Protein AF-A0A9D5ZPQ3-F1 (afdb_monomer)

Sequence (145 aa):
MPTYRRSLIFNINKFQVYILFPTIITALVILSFLGLLYYLSVNEAAVVYETANSTVVYNQFFGNVKNFIPVIVAIISIMVLILVFWSYRTSNKLVGPYERILKELDEIIEGKRDKISPTREGDEMFEELLKRINLLVEKHKSHGL

Radius of gyration: 27.62 Å; Cα contacts (8 Å, |Δi|>4): 67; chains: 1; bounding box: 75×22×78 Å

pLDDT: mean 76.18, std 15.41, range [38.09, 92.69]

Structure (mmCIF, N/CA/C/O backbone):
data_AF-A0A9D5ZPQ3-F1
#
_entry.id   AF-A0A9D5ZPQ3-F1
#
loop_
_atom_site.group_PDB
_atom_site.id
_atom_site.type_symbol
_atom_site.label_atom_id
_atom_site.label_alt_id
_atom_site.label_comp_id
_atom_site.label_asym_id
_atom_site.label_entity_id
_atom_site.label_seq_id
_atom_site.pdbx_PDB_ins_code
_atom_site.Cartn_x
_atom_site.Cartn_y
_atom_site.Cartn_z
_atom_site.occupancy
_atom_site.B_iso_or_equiv
_atom_site.auth_seq_id
_atom_site.auth_comp_id
_atom_site.auth_asym_id
_atom_site.auth_atom_id
_atom_site.pdbx_PDB_model_num
ATOM 1 N N . MET A 1 1 ? -33.700 6.040 -3.577 1.00 38.09 1 MET A N 1
ATOM 2 C CA . MET A 1 1 ? -32.569 5.104 -3.777 1.00 38.09 1 MET A CA 1
ATOM 3 C C . MET A 1 1 ? -31.287 5.839 -3.414 1.00 38.09 1 MET A C 1
ATOM 5 O O . MET A 1 1 ? -31.059 6.885 -4.011 1.00 38.09 1 MET A O 1
ATOM 9 N N . PRO A 1 2 ? -30.496 5.404 -2.419 1.00 40.91 2 PRO A N 1
ATOM 10 C CA . PRO A 1 2 ? -29.315 6.154 -2.017 1.00 40.91 2 PRO A CA 1
ATOM 11 C C . PRO A 1 2 ? -28.170 5.886 -3.000 1.00 40.91 2 PRO A C 1
ATOM 13 O O . PRO A 1 2 ? -27.667 4.772 -3.124 1.00 40.91 2 PRO A O 1
ATOM 16 N N . THR A 1 3 ? -27.763 6.929 -3.716 1.00 42.34 3 THR A N 1
ATOM 17 C CA . THR A 1 3 ? -26.570 6.972 -4.565 1.00 42.34 3 THR A CA 1
ATOM 18 C C . THR A 1 3 ? -25.313 7.003 -3.698 1.00 42.34 3 THR A C 1
ATOM 20 O O . THR A 1 3 ? -24.840 8.067 -3.304 1.00 42.34 3 THR A O 1
ATOM 23 N N . TYR A 1 4 ? -24.756 5.829 -3.400 1.00 43.31 4 TYR A N 1
ATOM 24 C CA . TYR A 1 4 ? -23.466 5.682 -2.726 1.00 43.31 4 TYR A CA 1
ATOM 25 C C . TYR A 1 4 ? -22.326 5.983 -3.716 1.00 43.31 4 TYR A C 1
ATOM 27 O O . TYR A 1 4 ? -21.689 5.082 -4.262 1.00 43.31 4 TYR A O 1
ATOM 35 N N . ARG A 1 5 ? -22.074 7.268 -3.997 1.00 41.84 5 ARG A N 1
ATOM 36 C CA . ARG A 1 5 ? -20.857 7.694 -4.704 1.00 41.84 5 ARG A CA 1
ATOM 37 C C . ARG A 1 5 ? -19.669 7.574 -3.746 1.00 41.84 5 ARG A C 1
ATOM 39 O O . ARG A 1 5 ? -19.284 8.533 -3.088 1.00 41.84 5 ARG A O 1
ATOM 46 N N . ARG A 1 6 ? -19.076 6.376 -3.683 1.00 46.44 6 ARG A N 1
ATOM 47 C CA . ARG A 1 6 ? -17.708 6.171 -3.186 1.00 46.44 6 ARG A CA 1
ATOM 48 C C . ARG A 1 6 ? -16.760 6.992 -4.059 1.00 46.44 6 ARG A C 1
ATOM 50 O O . ARG A 1 6 ? -16.384 6.546 -5.140 1.00 46.44 6 ARG A O 1
ATOM 57 N N . SER A 1 7 ? -16.322 8.151 -3.582 1.00 48.41 7 SER A N 1
ATOM 58 C CA . SER A 1 7 ? -15.063 8.763 -4.018 1.00 48.41 7 SER A CA 1
ATOM 59 C C . SER A 1 7 ? -13.889 7.921 -3.488 1.00 48.41 7 SER A C 1
ATOM 61 O O . SER A 1 7 ? -13.093 8.352 -2.661 1.00 48.41 7 SER A O 1
ATOM 63 N N . LEU A 1 8 ? -13.794 6.674 -3.959 1.00 52.59 8 LEU A N 1
ATOM 64 C CA . LEU A 1 8 ? -12.815 5.656 -3.543 1.00 52.59 8 LEU A CA 1
ATOM 65 C C . LEU A 1 8 ? -11.353 6.105 -3.734 1.00 52.59 8 LEU A C 1
ATOM 67 O O . LEU A 1 8 ? -10.445 5.519 -3.157 1.00 52.59 8 LEU A O 1
ATOM 71 N N . ILE A 1 9 ? -11.142 7.146 -4.543 1.00 49.84 9 ILE A N 1
ATOM 72 C CA . ILE A 1 9 ? -9.826 7.657 -4.930 1.00 49.84 9 ILE A CA 1
ATOM 73 C C . ILE A 1 9 ? -9.419 8.887 -4.091 1.00 49.84 9 ILE A C 1
ATOM 75 O O . ILE A 1 9 ? -8.236 9.191 -4.012 1.00 49.84 9 ILE A O 1
ATOM 79 N N . PHE A 1 10 ? -10.357 9.569 -3.413 1.00 52.94 10 PHE A N 1
ATOM 80 C CA . PHE A 1 10 ? -10.071 10.846 -2.730 1.00 52.94 10 PHE A CA 1
ATOM 81 C C . PHE A 1 10 ? -10.351 10.873 -1.222 1.00 52.94 10 PHE A C 1
ATOM 83 O O . PHE A 1 10 ? -9.929 11.816 -0.563 1.00 52.94 10 PHE A O 1
ATOM 90 N N . ASN A 1 11 ? -10.981 9.842 -0.650 1.00 57.34 11 ASN A N 1
ATOM 91 C CA . ASN A 1 11 ? -11.070 9.676 0.808 1.00 57.34 11 ASN A CA 1
ATOM 92 C C . ASN A 1 11 ? -9.988 8.709 1.302 1.00 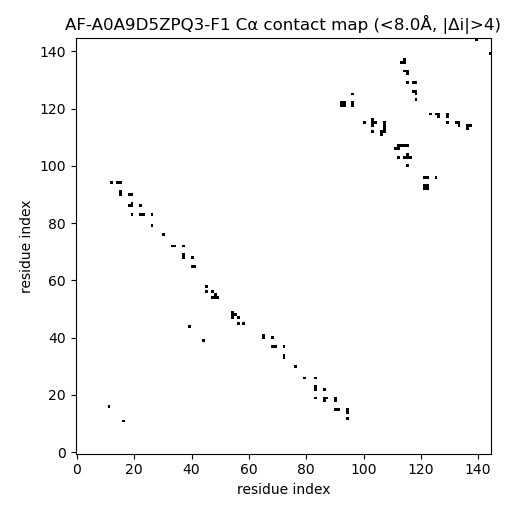57.34 11 ASN A C 1
ATOM 94 O O . ASN A 1 11 ? -10.269 7.605 1.761 1.00 57.34 11 ASN A O 1
ATOM 98 N N . ILE A 1 12 ? -8.730 9.120 1.148 1.00 60.69 12 ILE A N 1
ATOM 99 C CA . ILE A 1 12 ? -7.582 8.390 1.685 1.00 60.69 12 ILE A CA 1
ATOM 100 C C . ILE A 1 12 ? -7.395 8.850 3.135 1.00 60.69 12 ILE A C 1
ATOM 102 O O . ILE A 1 12 ? -7.131 10.026 3.383 1.00 60.69 12 ILE A O 1
ATOM 106 N N . ASN A 1 13 ? -7.542 7.939 4.102 1.00 68.88 13 ASN A N 1
ATOM 107 C CA . ASN A 1 13 ? -7.274 8.248 5.511 1.00 68.88 13 ASN A CA 1
ATOM 108 C C . ASN A 1 13 ? -5.794 8.655 5.675 1.00 68.88 13 ASN A C 1
ATOM 110 O O . ASN A 1 13 ? -4.913 8.103 5.013 1.00 68.88 13 ASN A O 1
ATOM 114 N N . LYS A 1 14 ? -5.509 9.588 6.591 1.00 70.81 14 LYS A N 1
ATOM 115 C CA . LYS A 1 14 ? -4.163 10.038 6.978 1.00 70.81 14 LYS A CA 1
ATOM 116 C C . LYS A 1 14 ? -3.160 8.883 7.127 1.00 70.81 14 LYS A C 1
ATOM 118 O O . LYS A 1 14 ? -2.035 9.010 6.660 1.00 70.81 14 LYS A O 1
ATOM 123 N N . PHE A 1 15 ? -3.561 7.741 7.692 1.00 70.44 15 PHE A N 1
ATOM 124 C CA . PHE A 1 15 ? -2.688 6.562 7.820 1.00 70.44 15 PHE A CA 1
ATOM 125 C C . PHE A 1 15 ? -2.414 5.849 6.490 1.00 70.44 15 PHE A C 1
ATOM 127 O O . PHE A 1 15 ? -1.294 5.402 6.248 1.00 70.44 15 PHE A O 1
ATOM 134 N N . GLN A 1 16 ? -3.401 5.792 5.593 1.00 75.31 16 GLN A N 1
ATOM 135 C CA . GLN A 1 16 ? -3.207 5.233 4.256 1.00 75.31 16 GLN A CA 1
ATOM 136 C C . GLN A 1 16 ? -2.256 6.094 3.425 1.00 75.31 16 GLN A C 1
ATOM 138 O O . GLN A 1 16 ? -1.482 5.537 2.655 1.00 75.31 16 GLN A O 1
ATOM 143 N N . VAL A 1 17 ? -2.261 7.421 3.606 1.00 78.31 17 VAL A N 1
ATOM 144 C CA . VAL A 1 17 ? -1.320 8.329 2.926 1.00 78.31 17 VAL A CA 1
ATOM 145 C C . VAL A 1 17 ? 0.128 7.961 3.256 1.00 78.31 17 VAL A C 1
ATOM 147 O O . VAL A 1 17 ? 0.943 7.865 2.344 1.00 78.31 17 VAL A O 1
ATOM 150 N N . TYR A 1 18 ? 0.446 7.670 4.522 1.00 80.06 18 TYR A N 1
ATOM 151 C CA . TYR A 1 18 ? 1.811 7.300 4.925 1.00 80.06 18 TYR A CA 1
ATOM 152 C C . TYR A 1 18 ? 2.302 5.976 4.325 1.00 80.06 18 TYR A C 1
ATOM 154 O O . TYR A 1 18 ? 3.505 5.799 4.174 1.00 80.06 18 TYR A O 1
ATOM 162 N N . ILE A 1 19 ? 1.400 5.061 3.959 1.00 80.38 19 ILE A N 1
ATOM 163 C CA . ILE A 1 19 ? 1.755 3.775 3.334 1.00 80.38 19 ILE A CA 1
ATOM 164 C C . ILE A 1 19 ? 1.763 3.904 1.804 1.00 80.38 19 ILE A C 1
ATOM 166 O O . ILE A 1 19 ? 2.699 3.475 1.126 1.00 80.38 19 ILE A O 1
ATOM 170 N N . LEU A 1 20 ? 0.721 4.515 1.241 1.00 82.62 20 LEU A N 1
ATOM 171 C CA . LEU A 1 20 ? 0.510 4.598 -0.202 1.00 82.62 20 LEU A CA 1
ATOM 172 C C . LEU A 1 20 ? 1.443 5.598 -0.869 1.00 82.62 20 LEU A C 1
ATOM 174 O O . LEU A 1 20 ? 1.967 5.305 -1.939 1.00 82.62 20 LEU A O 1
ATOM 178 N N . PHE A 1 21 ? 1.671 6.760 -0.258 1.00 84.44 21 PHE A N 1
ATOM 179 C CA . PHE A 1 21 ? 2.424 7.835 -0.897 1.00 84.44 21 PHE A CA 1
ATOM 180 C C . PHE A 1 21 ? 3.896 7.464 -1.140 1.00 84.44 21 PHE A C 1
ATOM 182 O O . PHE A 1 21 ? 4.338 7.597 -2.283 1.00 84.44 21 PHE A O 1
ATOM 189 N N . PRO A 1 22 ? 4.643 6.893 -0.169 1.00 86.12 22 PRO A N 1
ATOM 190 C CA . PRO A 1 22 ? 5.992 6.396 -0.434 1.00 86.12 22 PRO A CA 1
ATOM 191 C C . PRO A 1 22 ? 5.997 5.274 -1.474 1.00 86.12 22 PRO A C 1
ATOM 193 O O . PRO A 1 22 ? 6.814 5.304 -2.386 1.00 86.12 22 PRO A O 1
ATOM 196 N N . THR A 1 23 ? 5.042 4.336 -1.398 1.00 87.25 23 THR A N 1
ATOM 197 C CA . THR A 1 23 ? 4.936 3.228 -2.363 1.00 87.25 23 THR A CA 1
ATOM 198 C C . THR A 1 23 ? 4.753 3.748 -3.794 1.00 87.25 23 THR A C 1
ATOM 200 O O . THR A 1 23 ? 5.427 3.286 -4.712 1.00 87.25 23 THR A O 1
ATOM 203 N N . ILE A 1 24 ? 3.868 4.730 -3.989 1.00 86.75 24 ILE A N 1
ATOM 204 C CA . ILE A 1 24 ? 3.597 5.338 -5.297 1.00 86.75 24 ILE A CA 1
ATOM 205 C C . ILE A 1 24 ? 4.807 6.138 -5.785 1.00 86.75 24 ILE A C 1
ATOM 207 O O . ILE A 1 24 ? 5.180 6.005 -6.948 1.00 86.75 24 ILE A O 1
ATOM 211 N N . ILE A 1 25 ? 5.454 6.930 -4.922 1.00 90.00 25 ILE A N 1
ATOM 212 C CA . ILE A 1 25 ? 6.664 7.676 -5.298 1.00 90.00 25 ILE A CA 1
ATOM 213 C C . ILE A 1 25 ? 7.769 6.715 -5.731 1.00 90.00 25 ILE A C 1
ATOM 215 O O . ILE A 1 25 ? 8.345 6.893 -6.801 1.00 90.00 25 ILE A O 1
ATOM 219 N N . THR A 1 26 ? 8.044 5.676 -4.942 1.00 88.88 26 THR A N 1
ATOM 220 C CA . THR A 1 26 ? 9.054 4.670 -5.281 1.00 88.88 26 THR A CA 1
ATOM 221 C C . THR A 1 26 ? 8.712 3.973 -6.596 1.00 88.88 26 THR A C 1
ATOM 223 O O . THR A 1 26 ? 9.587 3.823 -7.446 1.00 88.88 26 THR A O 1
ATOM 226 N N . ALA A 1 27 ? 7.443 3.618 -6.817 1.00 89.12 27 ALA A N 1
ATOM 227 C CA . ALA A 1 27 ? 6.986 3.045 -8.079 1.00 89.12 27 ALA A CA 1
ATOM 228 C C . ALA A 1 27 ? 7.224 3.991 -9.269 1.00 89.12 27 ALA A C 1
ATOM 230 O O . ALA A 1 27 ? 7.739 3.557 -10.297 1.00 89.12 27 ALA A O 1
ATOM 231 N N . LEU A 1 28 ? 6.908 5.283 -9.132 1.00 89.81 28 LEU A N 1
ATOM 232 C CA . LEU A 1 28 ? 7.128 6.286 -10.180 1.00 89.81 28 LEU A CA 1
ATOM 233 C C . LEU A 1 28 ? 8.613 6.502 -10.483 1.00 89.81 28 LEU A C 1
ATOM 235 O O . LEU A 1 28 ? 8.984 6.599 -11.653 1.00 89.81 28 LEU A O 1
ATOM 239 N N . VAL A 1 29 ? 9.467 6.543 -9.459 1.00 92.69 29 VAL A N 1
ATOM 240 C CA . VAL A 1 29 ? 10.925 6.640 -9.629 1.00 92.69 29 VAL A CA 1
ATOM 241 C C . VAL A 1 29 ? 11.462 5.415 -10.370 1.00 92.69 29 VAL A C 1
ATOM 243 O O . VAL A 1 29 ? 12.202 5.571 -11.340 1.00 92.69 29 VAL A O 1
ATOM 246 N N . ILE A 1 30 ? 11.043 4.206 -9.978 1.00 89.50 30 ILE A N 1
ATOM 247 C CA . ILE A 1 30 ? 11.443 2.958 -10.644 1.00 89.50 30 ILE A CA 1
ATOM 248 C C . ILE A 1 30 ? 10.977 2.951 -12.103 1.00 89.50 30 ILE A C 1
ATOM 250 O O . ILE A 1 30 ? 11.774 2.667 -12.992 1.00 89.50 30 ILE A O 1
ATOM 254 N N . LEU A 1 31 ? 9.717 3.300 -12.374 1.00 89.12 31 LEU A N 1
ATOM 255 C CA . LEU A 1 31 ? 9.181 3.345 -13.738 1.00 89.12 31 LEU A CA 1
ATOM 256 C C . LEU A 1 31 ? 9.887 4.393 -14.604 1.00 89.12 31 LEU A C 1
ATOM 258 O O . LEU A 1 31 ? 10.167 4.126 -15.769 1.00 89.12 31 LEU A O 1
ATOM 262 N N . SER A 1 32 ? 10.226 5.552 -14.035 1.00 90.38 32 SER A N 1
ATOM 263 C CA . SER A 1 32 ? 10.973 6.601 -14.741 1.00 90.38 32 SER A CA 1
ATOM 264 C C . SER A 1 32 ? 12.386 6.132 -15.093 1.00 90.38 32 SER A C 1
ATOM 266 O O . SER A 1 32 ? 12.843 6.320 -16.219 1.00 90.38 32 SER A O 1
ATOM 268 N N . PHE A 1 33 ? 13.063 5.462 -14.156 1.00 88.50 33 PHE A N 1
ATOM 269 C CA . PHE A 1 33 ? 14.387 4.885 -14.381 1.00 88.50 33 PHE A CA 1
ATOM 270 C C . PHE A 1 33 ? 14.359 3.753 -15.419 1.00 88.50 33 PHE A C 1
ATOM 272 O O . PHE A 1 33 ? 15.198 3.715 -16.316 1.00 88.50 33 PHE A O 1
ATOM 279 N N . LEU A 1 34 ? 13.362 2.867 -15.361 1.00 86.75 34 LEU A N 1
ATOM 280 C CA . LEU A 1 34 ? 13.162 1.816 -16.362 1.00 86.75 34 LEU A CA 1
ATOM 281 C C . LEU A 1 34 ? 12.856 2.390 -17.749 1.00 86.75 34 LEU A C 1
ATOM 283 O O . LEU A 1 34 ? 13.364 1.876 -18.741 1.00 86.75 34 LEU A O 1
ATOM 287 N N . GLY A 1 35 ? 12.071 3.467 -17.822 1.00 85.94 35 GLY A N 1
ATOM 288 C CA . GLY A 1 35 ? 11.807 4.192 -19.064 1.00 85.94 35 GLY A CA 1
ATOM 289 C C . GLY A 1 35 ? 13.082 4.776 -19.673 1.00 85.94 35 GLY A C 1
ATOM 290 O O . GLY A 1 35 ? 13.293 4.656 -20.878 1.00 85.94 35 GLY A O 1
ATOM 291 N N . LEU A 1 36 ? 13.973 5.327 -18.841 1.00 84.75 36 LEU A N 1
ATOM 292 C CA . LEU A 1 36 ? 15.289 5.794 -19.278 1.00 84.75 36 LEU A CA 1
ATOM 293 C C . LEU A 1 36 ? 16.159 4.638 -19.792 1.00 84.75 36 LEU A C 1
ATOM 295 O O . LEU A 1 36 ? 16.752 4.755 -20.861 1.00 84.75 36 LEU A O 1
ATOM 299 N N . LEU A 1 37 ? 16.210 3.511 -19.076 1.00 80.38 37 LEU A N 1
ATOM 300 C CA . LEU A 1 37 ? 16.954 2.326 -19.518 1.00 80.38 37 LEU A CA 1
ATOM 301 C C . LEU A 1 37 ? 16.417 1.768 -20.837 1.00 80.38 37 LEU A C 1
ATOM 303 O O . LEU A 1 37 ? 17.197 1.408 -21.716 1.00 80.38 37 LEU A O 1
ATOM 307 N N . TYR A 1 38 ? 15.096 1.732 -21.000 1.00 83.38 38 TYR A N 1
ATOM 308 C CA . TYR A 1 38 ? 14.464 1.344 -22.255 1.00 83.38 38 TYR A CA 1
ATOM 309 C C . TYR A 1 38 ? 14.829 2.312 -23.386 1.00 83.38 38 TYR A C 1
ATOM 311 O O . TYR A 1 38 ? 15.261 1.873 -24.449 1.00 83.38 38 TYR A O 1
ATOM 319 N N . TYR A 1 39 ? 14.736 3.622 -23.145 1.00 83.19 39 TYR A N 1
ATOM 320 C CA . TYR A 1 39 ? 15.121 4.649 -24.114 1.00 83.19 39 TYR A CA 1
ATOM 321 C C . TYR A 1 39 ? 16.584 4.506 -24.553 1.00 83.19 39 TYR A C 1
ATOM 323 O O . TYR A 1 39 ? 16.865 4.546 -25.749 1.00 83.19 39 TYR A O 1
ATOM 331 N N . LEU A 1 40 ? 17.509 4.295 -23.612 1.00 76.38 40 LEU A N 1
ATOM 332 C CA . LEU A 1 40 ? 18.932 4.081 -23.898 1.00 76.38 40 LEU A CA 1
ATOM 333 C C . LEU A 1 40 ? 19.198 2.745 -24.603 1.00 76.38 40 LEU A C 1
ATOM 335 O O . LEU A 1 40 ? 20.133 2.641 -25.386 1.00 76.38 40 LEU A O 1
ATOM 339 N N . SER A 1 41 ? 18.385 1.723 -24.336 1.00 74.19 41 SER A N 1
ATOM 340 C CA . SER A 1 41 ? 18.497 0.421 -24.994 1.00 74.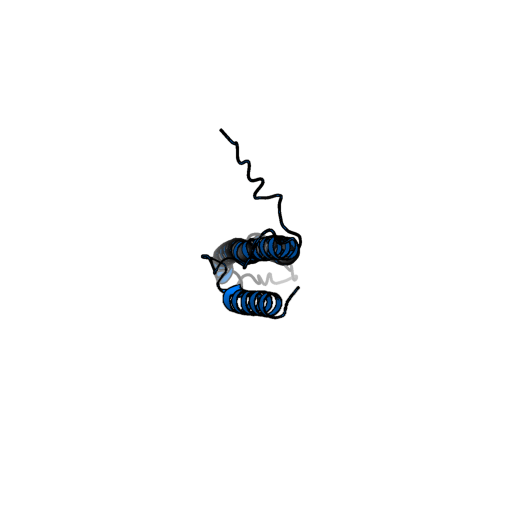19 41 SER A CA 1
ATOM 341 C C . SER A 1 41 ? 17.989 0.445 -26.433 1.00 74.19 41 SER A C 1
ATOM 343 O O . SER A 1 41 ? 18.504 -0.301 -27.264 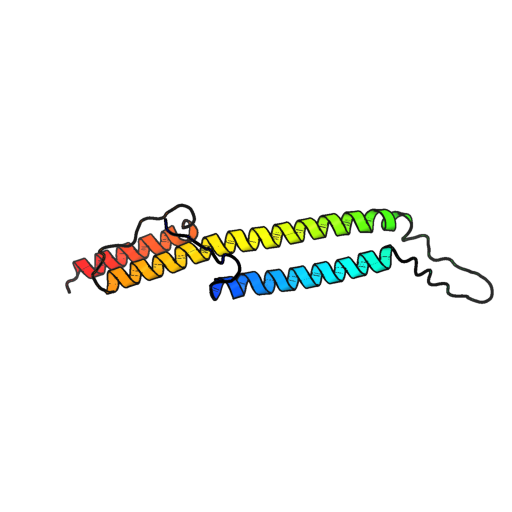1.00 74.19 41 SER A O 1
ATOM 345 N N . VAL A 1 42 ? 16.944 1.223 -26.725 1.00 73.38 42 VAL A N 1
ATOM 346 C CA . VAL A 1 42 ? 16.336 1.306 -28.061 1.00 73.38 42 VAL A CA 1
ATOM 347 C C . VAL A 1 42 ? 17.097 2.280 -28.947 1.00 73.38 42 VAL A C 1
ATOM 349 O O . VAL A 1 42 ? 17.370 1.951 -30.102 1.00 73.38 42 VAL A O 1
ATOM 352 N N . ASN A 1 43 ? 17.476 3.443 -28.412 1.00 70.88 43 ASN A N 1
ATOM 353 C CA . ASN A 1 43 ? 18.316 4.372 -29.146 1.00 70.88 43 ASN A CA 1
ATOM 354 C C . ASN A 1 43 ? 19.712 3.787 -29.244 1.00 70.88 43 ASN A C 1
ATOM 356 O O . ASN A 1 43 ? 20.453 3.725 -28.268 1.00 70.88 43 ASN A O 1
ATOM 360 N N . GLU A 1 44 ? 20.078 3.380 -30.451 1.00 62.25 44 GLU A N 1
ATOM 361 C CA . GLU A 1 44 ? 21.461 3.142 -30.824 1.00 62.25 44 GLU A CA 1
ATOM 362 C C . GLU A 1 44 ? 22.197 4.478 -30.791 1.00 62.25 44 GLU A C 1
ATOM 364 O O . GLU A 1 44 ? 22.521 5.061 -31.820 1.00 62.25 44 GLU A O 1
ATOM 369 N N . ALA A 1 45 ? 22.482 4.982 -29.591 1.00 53.28 45 ALA A N 1
ATOM 370 C CA . ALA A 1 45 ? 23.611 5.863 -29.401 1.00 53.28 45 ALA A CA 1
ATOM 371 C C . ALA A 1 45 ? 24.848 4.992 -29.633 1.00 53.28 45 ALA A C 1
ATOM 373 O O . ALA A 1 45 ? 25.506 4.535 -28.700 1.00 53.28 45 ALA A O 1
ATOM 374 N N . ALA A 1 46 ? 25.116 4.694 -30.905 1.00 47.94 46 ALA A N 1
ATOM 375 C CA . ALA A 1 46 ? 26.427 4.312 -31.360 1.00 47.94 46 ALA A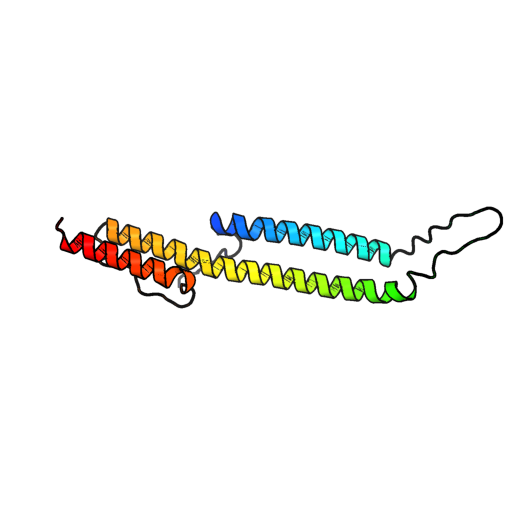 CA 1
ATOM 376 C C . ALA A 1 46 ? 27.334 5.447 -30.895 1.00 47.94 46 ALA A C 1
ATOM 378 O O . ALA A 1 46 ? 27.357 6.529 -31.480 1.00 47.94 46 ALA A O 1
ATOM 379 N N . VAL A 1 47 ? 28.012 5.240 -29.769 1.00 50.84 47 VAL A N 1
ATOM 380 C CA . VAL A 1 47 ? 29.085 6.125 -29.351 1.00 50.84 47 VAL A CA 1
ATOM 381 C C . VAL A 1 47 ? 30.219 5.843 -30.328 1.00 50.84 47 VAL A C 1
ATOM 383 O O . VAL A 1 47 ? 31.070 4.984 -30.105 1.00 50.84 47 VAL A O 1
ATOM 386 N N . VAL A 1 48 ? 30.146 6.488 -31.491 1.00 47.94 48 VAL A N 1
ATOM 387 C CA . VAL A 1 48 ? 31.191 6.459 -32.504 1.00 47.94 48 VAL A CA 1
ATOM 388 C C . VAL A 1 48 ? 32.305 7.350 -31.975 1.00 47.94 48 VAL A C 1
ATOM 390 O O . VAL A 1 48 ? 32.293 8.564 -32.157 1.00 47.94 48 VAL A O 1
ATOM 393 N N . TYR A 1 49 ? 33.264 6.753 -31.272 1.00 47.06 49 TYR A N 1
ATOM 394 C CA . TYR A 1 49 ? 34.562 7.389 -31.101 1.00 47.06 49 TYR A CA 1
ATOM 395 C C . TYR A 1 49 ? 35.315 7.223 -32.422 1.00 47.06 49 TYR A C 1
ATOM 397 O O . TYR A 1 49 ? 35.875 6.158 -32.696 1.00 47.06 49 TYR A O 1
ATOM 405 N N . GLU A 1 50 ? 35.310 8.260 -33.262 1.00 45.44 50 GLU A N 1
ATOM 406 C CA . GLU A 1 50 ? 36.248 8.358 -34.382 1.00 45.44 50 GLU A CA 1
ATOM 407 C C . GLU A 1 50 ? 37.662 8.507 -33.815 1.00 45.44 50 GLU A C 1
ATOM 409 O O . GLU A 1 50 ? 38.178 9.601 -33.599 1.00 45.44 50 GLU A O 1
ATOM 414 N N . THR A 1 51 ? 38.300 7.375 -33.530 1.00 50.25 51 THR A N 1
ATOM 415 C CA . THR A 1 51 ? 39.744 7.347 -33.311 1.00 50.25 51 THR A CA 1
ATOM 416 C C . THR A 1 51 ? 40.371 7.184 -34.686 1.00 50.25 51 THR A C 1
ATOM 418 O O . THR A 1 51 ? 40.063 6.218 -35.383 1.00 50.25 51 THR A O 1
ATOM 421 N N . ALA A 1 52 ? 41.220 8.138 -35.066 1.00 55.66 52 ALA A N 1
ATOM 422 C CA . ALA A 1 52 ? 41.665 8.473 -36.422 1.00 55.66 52 ALA A CA 1
ATOM 423 C C . ALA A 1 52 ? 42.164 7.345 -37.358 1.00 55.66 52 ALA A C 1
ATOM 425 O O . ALA A 1 52 ? 42.518 7.657 -38.483 1.00 55.66 52 ALA A O 1
ATOM 426 N N . ASN A 1 53 ? 42.207 6.068 -36.957 1.00 51.03 53 ASN A N 1
ATOM 427 C CA . ASN A 1 53 ? 42.582 4.943 -37.826 1.00 51.03 53 ASN A CA 1
ATOM 428 C C . ASN A 1 53 ? 41.895 3.596 -37.510 1.00 51.03 53 ASN A C 1
ATOM 430 O O . ASN A 1 53 ? 42.261 2.580 -38.094 1.00 51.03 53 ASN A O 1
ATOM 434 N N . SER A 1 54 ? 40.902 3.537 -36.614 1.00 50.56 54 SER A N 1
ATOM 435 C CA . SER A 1 54 ? 40.081 2.324 -36.468 1.00 50.56 54 SER A CA 1
ATOM 436 C C . SER A 1 54 ? 38.761 2.630 -35.765 1.00 50.56 54 SER A C 1
ATOM 438 O O . SER A 1 54 ? 38.735 3.053 -34.611 1.00 50.56 54 SER A O 1
ATOM 440 N N . THR A 1 55 ? 37.648 2.391 -36.456 1.00 49.00 55 THR A N 1
ATOM 441 C CA . THR A 1 55 ? 36.315 2.356 -35.853 1.00 49.00 55 THR A CA 1
ATOM 442 C C . THR A 1 55 ? 36.196 1.082 -35.022 1.00 49.00 55 THR A C 1
ATOM 444 O O . THR A 1 55 ? 35.754 0.043 -35.512 1.00 49.00 55 THR A O 1
ATOM 447 N N . VAL A 1 56 ? 36.627 1.131 -33.762 1.00 51.81 56 VAL A N 1
ATOM 448 C CA . VAL A 1 56 ? 36.346 0.056 -32.805 1.00 51.81 56 VAL A CA 1
ATOM 449 C C . VAL A 1 56 ? 34.898 0.218 -32.359 1.00 51.81 56 VAL A C 1
ATOM 451 O O . VAL A 1 56 ? 34.579 0.960 -31.432 1.00 51.81 56 VAL A O 1
ATOM 454 N N . VAL A 1 57 ? 33.995 -0.449 -33.074 1.00 55.75 57 VAL A N 1
ATOM 455 C CA . VAL A 1 57 ? 32.574 -0.478 -32.731 1.00 55.75 57 VAL A CA 1
ATOM 456 C C . VAL A 1 57 ? 32.408 -1.358 -31.488 1.00 55.75 57 VAL A C 1
ATOM 458 O O . VAL A 1 57 ? 32.399 -2.583 -31.582 1.00 55.75 57 VAL A O 1
ATOM 461 N N . TYR A 1 58 ? 32.234 -0.749 -30.313 1.00 51.38 58 TYR A N 1
ATOM 462 C CA . TYR A 1 58 ? 31.911 -1.433 -29.046 1.00 51.38 58 TYR A CA 1
ATOM 463 C C . TYR A 1 58 ? 30.476 -2.028 -29.028 1.00 51.38 58 TYR A C 1
ATOM 465 O O . TYR A 1 58 ? 29.818 -2.079 -27.992 1.00 51.38 58 TYR A O 1
ATOM 473 N N . ASN A 1 59 ? 29.963 -2.512 -30.167 1.00 53.94 59 ASN A N 1
ATOM 474 C CA . ASN A 1 59 ? 28.594 -3.039 -30.302 1.00 53.94 59 ASN A CA 1
ATOM 475 C C . ASN A 1 59 ? 28.407 -4.457 -29.737 1.00 53.94 59 ASN A C 1
ATOM 477 O O . ASN A 1 59 ? 27.288 -4.965 -29.686 1.00 53.94 59 ASN A O 1
ATOM 481 N N . GLN A 1 60 ? 29.482 -5.139 -29.342 1.00 52.78 60 GLN A N 1
ATOM 482 C CA . GLN A 1 60 ? 29.429 -6.594 -29.191 1.00 52.78 60 GLN A CA 1
ATOM 483 C C . GLN A 1 60 ? 28.836 -7.076 -27.857 1.00 52.78 60 GLN A C 1
ATOM 485 O O . GLN A 1 60 ? 28.260 -8.160 -27.815 1.00 52.78 60 GLN A O 1
ATOM 490 N N . PHE A 1 61 ? 28.909 -6.284 -26.780 1.00 51.53 61 PHE A N 1
ATOM 491 C CA . PHE A 1 61 ? 28.407 -6.720 -25.466 1.00 51.53 61 PHE A CA 1
ATOM 492 C C . PHE A 1 61 ? 26.890 -6.533 -25.302 1.00 51.53 61 PHE A C 1
ATOM 494 O O . PHE A 1 61 ? 26.233 -7.328 -24.633 1.00 51.53 61 PHE A O 1
ATOM 501 N N . PHE A 1 62 ? 26.311 -5.517 -25.949 1.00 54.56 62 PHE A N 1
ATOM 502 C CA . PHE A 1 62 ? 24.880 -5.223 -25.845 1.00 54.56 62 PHE A CA 1
ATOM 503 C C . PHE A 1 62 ? 24.028 -5.894 -26.925 1.00 54.56 62 PHE A C 1
ATOM 505 O O . PHE A 1 62 ? 22.829 -6.023 -26.714 1.00 54.56 62 PHE A O 1
ATOM 512 N N . GLY A 1 63 ? 24.597 -6.376 -28.037 1.00 62.38 63 GLY A N 1
ATOM 513 C CA . GLY A 1 63 ? 23.813 -6.909 -29.163 1.00 62.38 63 GLY A CA 1
ATOM 514 C C . GLY A 1 63 ? 22.841 -8.037 -28.786 1.00 62.38 63 GLY A C 1
ATOM 515 O O . GLY A 1 63 ? 21.672 -7.996 -29.162 1.00 62.38 63 GLY A O 1
ATOM 516 N N . ASN A 1 64 ? 23.287 -9.000 -27.972 1.00 64.19 64 ASN A N 1
ATOM 517 C CA . ASN A 1 64 ? 22.440 -10.124 -27.554 1.00 64.19 64 ASN A CA 1
ATOM 518 C C . ASN A 1 64 ? 21.525 -9.779 -26.369 1.00 64.19 64 ASN A C 1
ATOM 520 O O . ASN A 1 64 ? 20.416 -10.297 -26.285 1.00 64.19 64 ASN A O 1
ATOM 524 N N . VAL A 1 65 ? 21.963 -8.900 -25.461 1.00 66.38 65 VAL A N 1
ATOM 525 C CA . VAL A 1 65 ? 21.211 -8.532 -24.244 1.00 66.38 65 VAL A CA 1
ATOM 526 C C . VAL A 1 65 ? 20.142 -7.472 -24.537 1.00 66.38 65 VAL A C 1
ATOM 528 O O . VAL A 1 65 ? 19.086 -7.479 -23.909 1.00 66.38 65 VAL A O 1
ATOM 531 N N . LYS A 1 66 ? 20.359 -6.613 -25.541 1.00 71.00 66 LYS A N 1
ATOM 532 C CA . LYS A 1 66 ? 19.450 -5.538 -25.971 1.00 71.00 66 LYS A CA 1
ATOM 533 C C . LYS A 1 66 ? 18.045 -6.039 -26.288 1.00 71.00 66 LYS A C 1
ATOM 535 O O . LYS A 1 66 ? 17.077 -5.381 -25.929 1.00 71.00 66 LYS A O 1
ATOM 540 N N . ASN A 1 67 ? 17.920 -7.226 -26.877 1.00 75.31 67 ASN A N 1
ATOM 541 C CA . ASN A 1 67 ? 16.613 -7.815 -27.182 1.00 75.31 67 ASN A CA 1
ATOM 542 C C . ASN A 1 67 ? 15.853 -8.270 -25.924 1.00 75.31 67 ASN A C 1
ATOM 544 O O . ASN A 1 67 ? 14.625 -8.327 -25.933 1.00 75.31 67 ASN A O 1
ATOM 548 N N . PHE A 1 68 ? 16.561 -8.550 -24.826 1.00 81.44 68 PHE A N 1
ATOM 549 C CA . PHE A 1 68 ? 15.959 -8.945 -23.551 1.00 81.44 68 PHE A CA 1
ATOM 550 C C . PHE A 1 68 ? 15.617 -7.751 -22.654 1.00 81.44 68 PHE A C 1
ATOM 552 O O . PHE A 1 68 ? 14.716 -7.869 -21.825 1.00 81.44 68 PHE A O 1
ATOM 559 N N . ILE A 1 69 ? 16.276 -6.597 -22.821 1.00 81.56 69 ILE A N 1
ATOM 560 C CA . ILE A 1 69 ? 16.027 -5.400 -21.999 1.00 81.56 69 ILE A CA 1
ATOM 561 C C . ILE A 1 69 ? 14.547 -4.963 -22.035 1.00 81.56 69 ILE A C 1
ATOM 563 O O . ILE A 1 69 ? 13.977 -4.794 -20.957 1.00 81.56 69 ILE A O 1
ATOM 567 N N . PRO A 1 70 ? 13.866 -4.853 -23.198 1.00 82.38 70 PRO A N 1
ATOM 568 C CA . PRO A 1 70 ? 12.437 -4.536 -23.251 1.00 82.38 70 PRO A CA 1
ATOM 569 C C . PRO A 1 70 ? 11.562 -5.521 -22.473 1.00 82.38 70 PRO A C 1
ATOM 571 O O . PRO A 1 70 ? 10.631 -5.113 -21.782 1.00 82.38 70 PRO A O 1
ATOM 574 N N . VAL A 1 71 ? 11.877 -6.816 -22.561 1.00 85.88 71 VAL A N 1
ATOM 575 C CA . VAL A 1 71 ? 11.126 -7.883 -21.886 1.00 85.88 71 VAL A CA 1
ATOM 576 C C . VAL A 1 71 ? 11.300 -7.779 -20.372 1.00 85.88 71 VAL A C 1
ATOM 578 O O . VAL A 1 71 ? 10.320 -7.835 -19.633 1.00 85.88 71 VAL A O 1
ATOM 581 N N . ILE A 1 72 ? 12.532 -7.564 -19.905 1.00 86.31 72 ILE A N 1
ATOM 582 C CA . ILE A 1 72 ? 12.841 -7.376 -18.482 1.00 86.31 72 ILE A CA 1
ATOM 583 C C . ILE A 1 72 ? 12.141 -6.123 -17.945 1.00 86.31 72 ILE A C 1
ATOM 585 O O . ILE A 1 72 ? 11.495 -6.188 -16.900 1.00 86.31 72 ILE A O 1
ATOM 589 N N . VAL A 1 73 ? 12.208 -5.004 -18.672 1.00 86.19 73 VAL A N 1
ATOM 590 C CA . VAL A 1 73 ? 11.515 -3.760 -18.305 1.00 86.19 73 VAL A CA 1
ATOM 591 C C . VAL A 1 73 ? 10.008 -3.994 -18.186 1.00 86.19 73 VAL A C 1
ATOM 593 O O . VAL A 1 73 ? 9.423 -3.622 -17.171 1.00 86.19 73 VAL A O 1
ATOM 596 N N . ALA A 1 74 ? 9.389 -4.675 -19.155 1.00 87.00 74 ALA A N 1
ATOM 597 C CA . ALA A 1 74 ? 7.961 -4.984 -19.123 1.00 87.00 74 ALA A CA 1
ATOM 598 C C . ALA A 1 74 ? 7.570 -5.844 -17.907 1.00 87.00 74 ALA A C 1
ATOM 600 O O . ALA A 1 74 ? 6.587 -5.539 -17.228 1.00 87.00 74 ALA A O 1
ATOM 601 N N . ILE A 1 75 ? 8.355 -6.881 -17.590 1.00 91.62 75 ILE A N 1
ATOM 602 C CA . ILE A 1 75 ? 8.125 -7.737 -16.415 1.00 91.62 75 ILE A CA 1
ATOM 603 C C . ILE A 1 75 ? 8.208 -6.912 -15.126 1.00 91.62 75 ILE A C 1
ATOM 605 O O . ILE A 1 75 ? 7.307 -6.995 -14.289 1.00 91.62 75 ILE A O 1
ATOM 609 N N . ILE A 1 76 ? 9.244 -6.080 -14.973 1.00 89.56 76 ILE A N 1
ATOM 610 C CA . ILE A 1 76 ? 9.409 -5.251 -13.773 1.00 89.56 76 ILE A CA 1
ATOM 611 C C . ILE A 1 76 ? 8.259 -4.244 -13.656 1.00 89.56 76 ILE A C 1
ATOM 613 O O . ILE A 1 76 ? 7.709 -4.081 -12.568 1.00 89.56 76 ILE A O 1
ATOM 617 N N . SER A 1 77 ? 7.830 -3.613 -14.753 1.00 88.19 77 SER A N 1
ATOM 618 C CA . SER A 1 77 ? 6.678 -2.705 -14.743 1.00 88.19 77 SER A CA 1
ATOM 619 C C . SER A 1 77 ? 5.396 -3.394 -14.265 1.00 88.19 77 SER A C 1
ATOM 621 O O . SER A 1 77 ? 4.671 -2.830 -13.445 1.00 88.19 77 SER A O 1
ATOM 623 N N . ILE A 1 78 ? 5.135 -4.630 -14.706 1.00 92.12 78 ILE A N 1
ATOM 624 C CA . ILE A 1 78 ? 3.989 -5.420 -14.229 1.00 92.12 78 ILE A CA 1
ATOM 625 C C . ILE A 1 78 ? 4.129 -5.733 -12.734 1.00 92.12 78 ILE A C 1
ATOM 627 O O . ILE A 1 78 ? 3.167 -5.569 -11.984 1.00 92.12 78 ILE A O 1
ATOM 631 N N . MET A 1 79 ? 5.319 -6.129 -12.270 1.00 91.69 79 MET A N 1
ATOM 632 C CA . MET A 1 79 ? 5.558 -6.383 -10.844 1.00 91.69 79 MET A CA 1
ATOM 633 C C . MET A 1 79 ? 5.326 -5.133 -9.989 1.00 91.69 79 MET A C 1
ATOM 635 O O . MET A 1 79 ? 4.701 -5.226 -8.935 1.00 91.69 79 MET A O 1
ATOM 639 N N . VAL A 1 80 ? 5.764 -3.958 -10.450 1.00 90.00 80 VAL A N 1
ATOM 640 C CA . VAL A 1 80 ? 5.517 -2.680 -9.767 1.00 90.00 80 VAL A CA 1
ATOM 641 C C . VAL A 1 80 ? 4.015 -2.395 -9.667 1.00 90.00 80 VAL A C 1
ATOM 643 O O . VAL A 1 80 ? 3.539 -2.030 -8.593 1.00 90.00 80 VAL A O 1
ATOM 646 N N . LEU A 1 81 ? 3.243 -2.621 -10.735 1.00 88.75 81 LEU A N 1
ATOM 647 C CA . LEU A 1 81 ? 1.783 -2.462 -10.699 1.00 88.75 81 LEU A CA 1
ATOM 648 C C . LEU A 1 81 ? 1.121 -3.417 -9.697 1.00 88.75 81 LEU A C 1
ATOM 650 O O . LEU A 1 81 ? 0.254 -2.996 -8.927 1.00 88.75 81 LEU A O 1
ATOM 654 N N . ILE A 1 82 ? 1.555 -4.680 -9.665 1.00 91.75 82 ILE A N 1
ATOM 655 C CA . ILE A 1 82 ? 1.076 -5.669 -8.691 1.00 91.75 82 ILE A CA 1
ATOM 656 C C . ILE A 1 82 ? 1.390 -5.205 -7.266 1.00 91.75 82 ILE A C 1
ATOM 658 O O . ILE A 1 82 ? 0.511 -5.259 -6.408 1.00 91.75 82 ILE A O 1
ATOM 662 N N . LEU A 1 83 ? 2.601 -4.701 -7.009 1.00 89.44 83 LEU A N 1
ATOM 663 C CA . LEU A 1 83 ? 2.999 -4.196 -5.693 1.00 89.44 83 LEU A CA 1
ATOM 664 C C . LEU A 1 83 ? 2.154 -3.001 -5.248 1.00 89.44 83 LEU A C 1
ATOM 666 O O . LEU A 1 83 ? 1.712 -2.966 -4.101 1.00 89.44 83 LEU A O 1
ATOM 670 N N . VAL A 1 84 ? 1.875 -2.049 -6.142 1.00 87.50 84 VAL A N 1
ATOM 671 C CA . VAL A 1 84 ? 1.004 -0.905 -5.833 1.00 87.50 84 VAL A CA 1
ATOM 672 C C . VAL A 1 84 ? -0.412 -1.380 -5.505 1.00 87.50 84 VAL A C 1
ATOM 674 O O . VAL A 1 84 ? -0.978 -0.975 -4.487 1.00 87.50 84 VAL A O 1
ATOM 677 N N . PHE A 1 85 ? -0.975 -2.284 -6.312 1.00 87.44 85 PHE A N 1
ATOM 678 C CA . PHE A 1 85 ? -2.306 -2.838 -6.065 1.00 87.44 85 PHE A CA 1
ATOM 679 C C . PHE A 1 85 ? -2.368 -3.616 -4.746 1.00 87.44 85 PHE A C 1
ATOM 681 O O . PHE A 1 85 ? -3.331 -3.499 -3.982 1.00 87.44 85 PHE A O 1
ATOM 688 N N . TRP A 1 86 ? -1.328 -4.392 -4.447 1.00 87.94 86 TRP A N 1
ATOM 689 C CA . TRP A 1 86 ? -1.254 -5.180 -3.226 1.00 87.94 86 TRP A CA 1
ATOM 690 C C . TRP A 1 86 ? -1.073 -4.298 -1.989 1.00 87.94 86 TRP A C 1
ATOM 692 O O . TRP A 1 86 ? -1.770 -4.503 -0.998 1.00 87.94 86 TRP A O 1
ATOM 702 N N . SER A 1 87 ? -0.243 -3.253 -2.072 1.00 86.50 87 SER A N 1
ATOM 703 C CA . SER A 1 87 ? -0.101 -2.229 -1.027 1.00 86.50 87 SER A CA 1
ATOM 704 C C . SER A 1 87 ? -1.436 -1.534 -0.745 1.00 86.50 87 SER A C 1
ATOM 706 O O . SER A 1 87 ? -1.857 -1.429 0.408 1.00 86.50 87 SER A O 1
ATOM 708 N N . TYR A 1 88 ? -2.181 -1.169 -1.793 1.00 84.44 88 TYR A N 1
ATOM 709 C CA . TYR A 1 88 ? -3.523 -0.604 -1.655 1.00 84.44 88 TYR A CA 1
ATOM 710 C C . TYR A 1 88 ? -4.513 -1.561 -0.993 1.00 84.44 88 TYR A C 1
ATOM 712 O O . TYR A 1 88 ? -5.225 -1.183 -0.058 1.00 84.44 88 TYR A O 1
ATOM 720 N N . ARG A 1 89 ? -4.525 -2.827 -1.414 1.00 84.44 89 ARG A N 1
ATOM 721 C CA . ARG A 1 89 ? -5.370 -3.859 -0.805 1.00 84.44 89 ARG A CA 1
ATOM 722 C C . ARG A 1 89 ? -5.042 -4.058 0.678 1.00 84.44 89 ARG A C 1
ATOM 724 O O . ARG A 1 89 ? -5.964 -4.148 1.485 1.00 84.44 89 ARG A O 1
ATOM 731 N N . THR A 1 90 ? -3.763 -4.106 1.037 1.00 83.56 90 THR A N 1
ATOM 732 C CA . THR A 1 90 ? -3.309 -4.275 2.425 1.00 83.56 90 THR A CA 1
ATOM 733 C C . THR A 1 90 ? -3.643 -3.054 3.277 1.00 83.56 90 THR A C 1
ATOM 735 O O . THR A 1 90 ? -4.182 -3.198 4.369 1.00 83.56 90 THR A O 1
ATOM 738 N N . SER A 1 91 ? -3.431 -1.847 2.755 1.00 83.19 91 SER A N 1
ATOM 739 C CA . SER A 1 91 ? -3.781 -0.594 3.432 1.00 83.19 91 SER A CA 1
ATOM 740 C C . SER A 1 91 ? -5.280 -0.512 3.762 1.00 83.19 91 SER A C 1
ATOM 742 O O . SER A 1 91 ? -5.665 -0.159 4.879 1.00 83.19 91 SER A O 1
ATOM 744 N N . ASN A 1 92 ? -6.146 -0.929 2.833 1.00 79.44 92 ASN A N 1
ATOM 745 C CA . ASN A 1 92 ? -7.590 -1.005 3.076 1.00 79.44 92 ASN A CA 1
ATOM 746 C C . ASN A 1 92 ? -7.968 -2.043 4.138 1.00 79.44 92 ASN A C 1
ATOM 748 O O . ASN A 1 92 ? -8.882 -1.798 4.925 1.00 79.44 92 ASN A O 1
ATOM 752 N N . LYS A 1 93 ? -7.257 -3.176 4.187 1.00 80.94 93 LYS A N 1
ATOM 753 C CA . LYS A 1 93 ? -7.453 -4.186 5.234 1.00 80.94 93 LYS A CA 1
ATOM 754 C C . LYS A 1 93 ? -7.054 -3.697 6.626 1.00 80.94 93 LYS A C 1
ATOM 756 O O . LYS A 1 93 ? -7.561 -4.243 7.586 1.00 80.94 93 LYS A O 1
ATOM 761 N N . LEU A 1 94 ? -6.184 -2.696 6.758 1.00 81.88 94 LEU A N 1
ATOM 762 C CA . LEU A 1 94 ? -5.750 -2.186 8.066 1.00 81.88 94 LEU A CA 1
ATOM 763 C C . LEU A 1 94 ? -6.610 -1.027 8.562 1.00 81.88 94 LEU A C 1
ATOM 765 O O . LEU A 1 94 ? -7.014 -0.987 9.723 1.00 81.88 94 LEU A O 1
ATOM 769 N N . VAL A 1 95 ? -6.903 -0.080 7.676 1.00 81.75 95 VAL A N 1
ATOM 770 C CA . VAL A 1 95 ? -7.550 1.172 8.071 1.00 81.75 95 VAL A CA 1
ATOM 771 C C . VAL A 1 95 ? -9.040 1.007 8.349 1.00 81.75 95 VAL A C 1
ATOM 773 O O . VAL A 1 95 ? -9.545 1.614 9.290 1.00 81.75 95 VAL A O 1
ATOM 776 N N . GLY A 1 96 ? -9.732 0.148 7.595 1.00 81.00 96 GLY A N 1
ATOM 777 C CA . GLY A 1 96 ? -11.151 -0.126 7.834 1.00 81.00 96 GLY A CA 1
ATOM 778 C C . GLY A 1 96 ? -11.425 -0.670 9.244 1.00 81.00 96 GLY A C 1
ATOM 779 O O . GLY A 1 96 ? -12.242 -0.092 9.964 1.00 81.00 96 GLY A O 1
ATOM 780 N N . PRO A 1 97 ? -10.734 -1.743 9.674 1.00 83.62 97 PRO A N 1
ATOM 781 C CA . PRO A 1 97 ? -10.838 -2.249 11.039 1.00 83.62 97 PRO A CA 1
ATOM 782 C C . PRO A 1 97 ? -10.474 -1.204 12.091 1.00 83.62 97 PRO A C 1
ATOM 784 O O . PRO A 1 97 ? -11.198 -1.052 13.069 1.00 83.62 97 PRO A O 1
ATOM 787 N N . TYR A 1 98 ? -9.397 -0.445 11.873 1.00 85.25 98 TYR A N 1
ATOM 788 C CA . TYR A 1 98 ? -8.931 0.571 12.816 1.00 85.25 98 TYR A CA 1
ATOM 789 C C . TYR A 1 98 ? -9.982 1.657 13.095 1.00 85.25 98 TYR A C 1
ATOM 791 O O . TYR A 1 98 ? -10.312 1.905 14.255 1.00 85.25 98 TYR A O 1
ATOM 799 N N . GLU A 1 99 ? -10.560 2.266 12.053 1.00 84.50 99 GLU A N 1
ATOM 800 C CA . GLU A 1 99 ? -11.620 3.275 12.214 1.00 84.50 99 GLU A CA 1
ATOM 801 C C . GLU A 1 99 ? -12.856 2.698 12.909 1.00 84.50 99 GLU A C 1
ATOM 803 O O . GLU A 1 99 ? -13.471 3.356 13.750 1.00 84.50 99 GLU A O 1
ATOM 808 N N . ARG A 1 100 ? -13.211 1.447 12.588 1.00 86.62 100 ARG A N 1
ATOM 809 C CA . ARG A 1 100 ? -14.341 0.773 13.227 1.00 86.62 100 ARG A CA 1
ATOM 810 C C . ARG A 1 100 ? -14.094 0.574 14.718 1.00 86.62 100 ARG A C 1
ATOM 812 O O . ARG A 1 100 ? -14.982 0.865 15.509 1.00 86.62 100 ARG A O 1
ATOM 819 N N . ILE A 1 101 ? -12.917 0.076 15.092 1.00 88.25 101 ILE A N 1
ATOM 820 C CA . ILE A 1 101 ? -12.559 -0.184 16.491 1.00 88.25 101 ILE A CA 1
ATOM 821 C C . ILE A 1 101 ? -12.604 1.112 17.302 1.00 88.25 101 ILE A C 1
ATOM 823 O O . ILE A 1 101 ? -13.169 1.106 18.390 1.00 88.25 101 ILE A O 1
ATOM 827 N N . LEU A 1 102 ? -12.075 2.218 16.764 1.00 88.94 102 LEU A N 1
ATOM 828 C CA . LEU A 1 102 ? -12.150 3.526 17.421 1.00 88.94 102 LEU A CA 1
ATOM 829 C C . LEU A 1 102 ? -13.596 3.964 17.655 1.00 88.94 102 LEU A C 1
ATOM 831 O O . LEU A 1 102 ? -13.955 4.285 18.780 1.00 88.94 102 LEU A O 1
ATOM 835 N N . LYS A 1 103 ? -14.444 3.885 16.625 1.00 88.56 103 LYS A N 1
ATOM 836 C CA . LYS A 1 103 ? -15.858 4.247 16.758 1.00 88.56 103 LYS A CA 1
ATOM 837 C C . LYS A 1 103 ? -16.581 3.390 17.802 1.00 88.56 103 LYS A C 1
ATOM 839 O O . LYS A 1 103 ? -17.361 3.910 18.591 1.00 88.56 103 LYS A O 1
ATOM 844 N N . GLU A 1 104 ? -16.346 2.078 17.803 1.00 89.12 104 GLU A N 1
ATOM 845 C CA . GLU A 1 104 ? -16.964 1.183 18.788 1.00 89.12 104 GLU A CA 1
ATOM 846 C C . GLU A 1 104 ? -16.455 1.456 20.209 1.00 89.12 104 GLU A C 1
ATOM 848 O O . GLU A 1 104 ? -17.220 1.318 21.160 1.00 89.12 104 GLU A O 1
ATOM 853 N N . LEU A 1 105 ? -15.194 1.865 20.362 1.00 88.75 105 LEU A N 1
ATOM 854 C CA . LEU A 1 105 ? -14.639 2.275 21.648 1.00 88.75 105 LEU A CA 1
ATOM 855 C C . LEU A 1 105 ? -15.273 3.583 22.144 1.00 88.75 105 LEU A C 1
ATOM 857 O O . LEU A 1 105 ? -15.664 3.649 23.307 1.00 88.75 105 LEU A O 1
ATOM 861 N N . ASP A 1 106 ? -15.436 4.578 21.270 1.00 91.44 106 ASP A N 1
ATOM 862 C CA . ASP A 1 106 ? -16.106 5.841 21.599 1.00 91.44 106 ASP A CA 1
ATOM 863 C C . ASP A 1 106 ? -17.559 5.597 22.044 1.00 91.44 106 ASP A C 1
ATOM 865 O O . ASP A 1 106 ? -18.001 6.127 23.060 1.00 91.44 106 ASP A O 1
ATOM 869 N N . GLU A 1 107 ? -18.289 4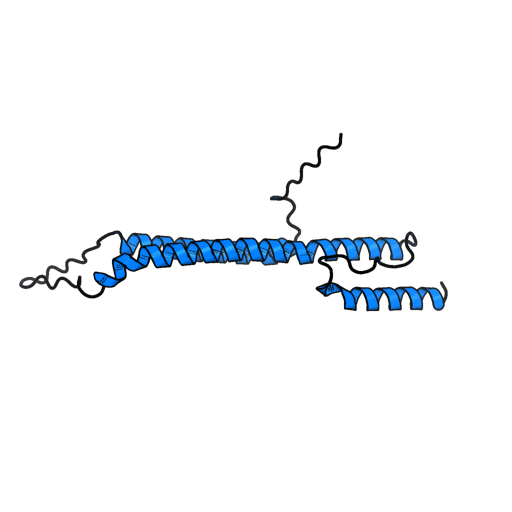.709 21.356 1.00 91.12 107 GLU A N 1
ATOM 870 C CA . GLU A 1 107 ? -19.650 4.308 21.744 1.00 91.12 107 GLU A CA 1
ATOM 871 C C . GLU A 1 107 ? -19.707 3.648 23.135 1.00 91.12 107 GLU A C 1
ATOM 873 O O . GLU A 1 107 ? -20.697 3.811 23.852 1.00 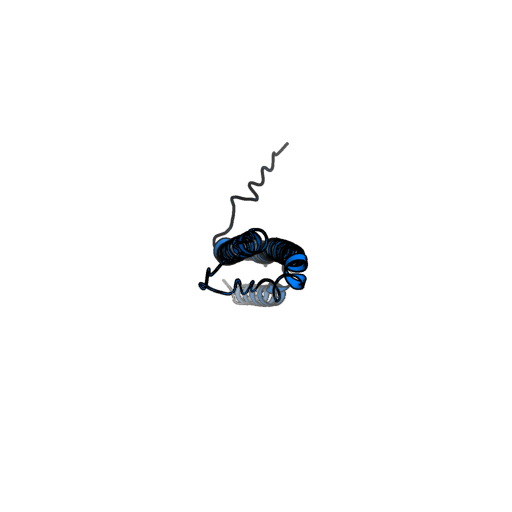91.12 107 GLU A O 1
ATOM 878 N N . ILE A 1 108 ? -18.667 2.906 23.533 1.00 89.31 108 ILE A N 1
ATOM 879 C CA . ILE A 1 108 ? -18.570 2.306 24.874 1.00 89.31 108 ILE A CA 1
ATOM 880 C C . ILE A 1 108 ? -18.283 3.374 25.927 1.00 89.31 108 ILE A C 1
ATOM 882 O O . ILE A 1 108 ? -18.905 3.362 26.987 1.00 89.31 108 ILE A O 1
ATOM 886 N N . ILE A 1 109 ? -17.375 4.308 25.635 1.00 87.94 109 ILE A N 1
ATOM 887 C CA . ILE A 1 109 ? -17.045 5.426 26.531 1.00 87.94 109 ILE A CA 1
ATOM 888 C C . ILE A 1 109 ? -18.278 6.311 26.763 1.00 87.94 109 ILE A C 1
ATOM 890 O O . ILE A 1 109 ? -18.525 6.745 27.885 1.00 87.94 109 ILE A O 1
ATOM 894 N N . GLU A 1 110 ? -19.094 6.531 25.731 1.00 90.75 110 GLU A N 1
ATOM 895 C CA . GLU A 1 110 ? -20.360 7.268 25.824 1.00 90.75 110 GLU A CA 1
ATOM 896 C C . GLU A 1 110 ? -21.499 6.468 26.489 1.00 90.75 110 GLU A C 1
ATOM 898 O O . GLU A 1 110 ? -22.617 6.973 26.607 1.00 90.75 110 GLU A O 1
ATOM 903 N N . GLY A 1 111 ? -21.261 5.213 26.889 1.00 87.69 111 GLY A N 1
ATOM 904 C CA . GLY A 1 111 ? -22.267 4.342 27.505 1.00 87.69 111 GLY A CA 1
ATOM 905 C C . GLY A 1 111 ? -23.363 3.863 26.545 1.00 87.69 111 GLY A C 1
ATOM 906 O O . GLY A 1 111 ? -24.353 3.278 26.976 1.00 87.69 111 GLY A O 1
ATOM 907 N N . LYS A 1 112 ? -23.205 4.087 25.235 1.00 87.75 112 LYS A N 1
ATOM 908 C CA . LYS A 1 112 ? -24.153 3.639 24.200 1.00 87.75 112 LYS A CA 1
ATOM 909 C C . LYS A 1 112 ? -23.995 2.158 23.875 1.00 87.75 112 LYS A C 1
ATOM 911 O O . LYS A 1 112 ? -24.865 1.577 23.223 1.00 87.75 112 LYS A O 1
ATOM 916 N N . ARG A 1 113 ? -22.876 1.552 24.279 1.00 85.44 113 ARG A N 1
ATOM 917 C CA . ARG A 1 113 ? -22.536 0.176 23.942 1.00 85.44 113 ARG A CA 1
ATOM 918 C C . ARG A 1 113 ? -21.772 -0.524 25.055 1.00 85.44 113 ARG A C 1
ATOM 920 O O . ARG A 1 113 ? -20.971 0.070 25.761 1.00 85.44 113 ARG A O 1
ATOM 927 N N . ASP A 1 114 ? -21.985 -1.834 25.157 1.00 84.00 114 ASP A N 1
ATOM 928 C CA . ASP A 1 114 ? -21.457 -2.612 26.271 1.00 84.00 114 ASP A CA 1
ATOM 929 C C . ASP A 1 114 ? -20.116 -3.305 26.033 1.00 84.00 114 ASP A C 1
ATOM 931 O O . ASP A 1 114 ? -19.462 -3.677 27.008 1.00 84.00 114 ASP A O 1
ATOM 935 N N . LYS A 1 115 ? -19.761 -3.540 24.767 1.00 84.56 115 LYS A N 1
ATOM 936 C CA . LYS A 1 115 ? -18.566 -4.273 24.327 1.00 84.56 115 LYS A CA 1
ATOM 937 C C . LYS A 1 115 ? -18.297 -4.048 22.840 1.00 84.56 115 LYS A C 1
ATOM 939 O O . LYS A 1 115 ? -19.231 -3.775 22.076 1.00 84.56 115 LYS A O 1
ATOM 944 N N . ILE A 1 116 ? -17.046 -4.239 22.429 1.00 84.31 116 ILE A N 1
ATOM 945 C CA . ILE A 1 116 ? -16.625 -4.175 21.025 1.00 84.31 116 ILE A CA 1
ATOM 946 C C . ILE A 1 116 ? -17.080 -5.449 20.303 1.00 84.31 116 ILE A C 1
ATOM 948 O O . ILE A 1 116 ? -17.112 -6.538 20.889 1.00 84.31 116 ILE A O 1
ATOM 952 N N . SER A 1 117 ? -17.461 -5.320 19.029 1.00 82.62 117 SER A N 1
ATOM 953 C CA . SER A 1 117 ? -17.820 -6.458 18.180 1.00 82.62 117 SER A CA 1
ATOM 954 C C . SER A 1 117 ? -16.676 -7.479 18.109 1.00 82.62 117 SER A C 1
ATOM 956 O O . SER A 1 117 ? -15.508 -7.083 18.064 1.00 82.62 117 SER A O 1
ATOM 958 N N . PRO A 1 118 ? -16.981 -8.787 18.014 1.00 78.56 118 PRO A N 1
ATOM 959 C CA . PRO A 1 118 ? -15.973 -9.782 17.666 1.00 78.56 118 PRO A CA 1
ATOM 960 C C . PRO A 1 118 ? -15.355 -9.488 16.290 1.00 78.56 118 PRO A C 1
ATOM 962 O O . PRO A 1 118 ? -15.913 -8.734 15.482 1.00 78.56 118 PRO A O 1
ATOM 965 N N . THR A 1 119 ? -14.195 -10.091 16.034 1.00 79.31 119 THR A N 1
ATOM 966 C CA . THR A 1 119 ? -13.474 -9.975 14.764 1.00 79.31 119 THR A CA 1
ATOM 967 C C . THR A 1 119 ? -14.353 -10.347 13.572 1.00 79.31 119 THR A C 1
ATOM 969 O O . THR A 1 119 ? -15.102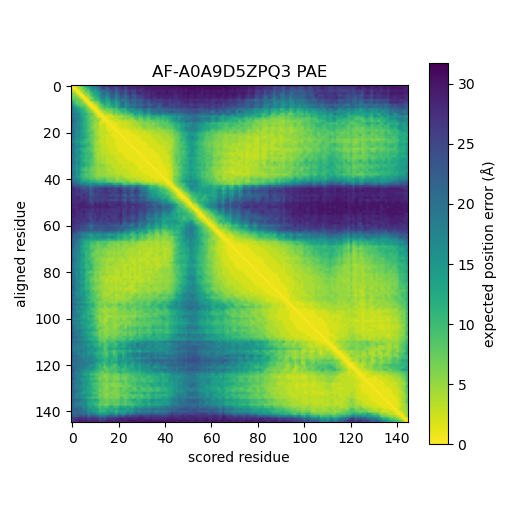 -11.322 13.597 1.00 79.31 119 THR A O 1
ATOM 972 N N . ARG A 1 120 ? -14.260 -9.545 12.511 1.00 78.31 120 ARG A N 1
ATOM 973 C CA . ARG A 1 120 ? -14.815 -9.808 11.181 1.00 78.31 120 ARG A CA 1
ATOM 974 C C . ARG A 1 120 ? -13.684 -10.171 10.221 1.00 78.31 120 ARG A C 1
ATOM 976 O O . ARG A 1 120 ? -12.507 -9.980 10.531 1.00 78.31 120 ARG A O 1
ATOM 983 N N . GLU A 1 121 ? -14.044 -10.648 9.030 1.00 66.50 121 GLU A N 1
ATOM 984 C CA . GLU A 1 121 ? -13.079 -10.841 7.943 1.00 66.50 121 GLU A CA 1
ATOM 985 C C . GLU A 1 121 ? -12.289 -9.547 7.683 1.00 66.50 121 GLU A C 1
ATOM 987 O O . GLU A 1 121 ? -12.866 -8.496 7.395 1.00 66.50 121 GLU A O 1
ATOM 992 N N . GLY A 1 122 ? -10.960 -9.632 7.786 1.00 69.31 122 GLY A N 1
ATOM 993 C CA . GLY A 1 122 ? -10.048 -8.491 7.650 1.00 69.31 122 GLY A CA 1
ATOM 994 C C . GLY A 1 122 ? -9.541 -7.895 8.967 1.00 69.31 122 GLY A C 1
ATOM 995 O O . GLY A 1 122 ? -8.551 -7.173 8.928 1.00 69.31 122 GLY A O 1
ATOM 996 N N . ASP A 1 123 ? -10.125 -8.245 10.118 1.00 75.44 123 ASP A N 1
ATOM 997 C CA . ASP A 1 123 ? -9.685 -7.752 11.435 1.00 75.44 123 ASP A CA 1
ATOM 998 C C . ASP A 1 123 ? -8.714 -8.698 12.157 1.00 75.44 123 ASP A C 1
ATOM 1000 O O . ASP A 1 123 ? -8.401 -8.473 13.323 1.00 75.44 123 ASP A O 1
ATOM 1004 N N . GLU A 1 124 ? -8.264 -9.774 11.510 1.00 82.81 124 GLU A N 1
ATOM 1005 C CA . GLU A 1 124 ? -7.448 -10.836 12.127 1.00 82.81 124 GLU A CA 1
ATOM 1006 C C . GLU A 1 124 ? -6.217 -10.275 12.858 1.00 82.81 124 GLU A C 1
ATOM 1008 O O . GLU A 1 124 ? -5.898 -10.697 13.966 1.00 82.81 124 GLU A O 1
ATOM 1013 N N . MET A 1 125 ? -5.585 -9.237 12.298 1.00 83.06 125 MET A N 1
ATOM 1014 C CA . MET A 1 125 ? -4.446 -8.552 12.922 1.00 83.06 125 MET A CA 1
ATOM 1015 C C . MET A 1 125 ? -4.793 -7.883 14.266 1.00 83.06 125 MET A C 1
ATOM 1017 O O . MET A 1 125 ? -3.920 -7.699 15.111 1.00 83.06 125 MET A O 1
ATOM 1021 N N . PHE A 1 126 ? -6.056 -7.513 14.476 1.00 86.88 126 PHE A N 1
ATOM 1022 C CA . PHE A 1 126 ? -6.538 -6.839 15.680 1.00 86.88 126 PHE A CA 1
ATOM 1023 C C . PHE A 1 126 ? -7.233 -7.790 16.662 1.00 86.88 126 PHE A C 1
ATOM 1025 O O . PHE A 1 126 ? -7.697 -7.332 17.703 1.00 86.88 126 PHE A O 1
ATOM 1032 N N . GLU A 1 127 ? -7.307 -9.097 16.386 1.00 87.69 127 GLU A N 1
ATOM 1033 C CA . GLU A 1 127 ? -8.062 -10.044 17.216 1.00 87.69 127 GLU A CA 1
ATOM 1034 C C . GLU A 1 127 ? -7.626 -10.025 18.684 1.00 87.69 127 GLU A C 1
ATOM 1036 O O . GLU A 1 127 ? -8.450 -9.928 19.597 1.00 87.69 127 GLU A O 1
ATOM 1041 N N . GLU A 1 128 ? -6.318 -10.083 18.918 1.00 87.25 128 GLU A N 1
ATOM 1042 C CA . GLU A 1 128 ? -5.768 -10.089 20.268 1.00 87.25 128 GLU A CA 1
ATOM 1043 C C . GLU A 1 128 ? -6.006 -8.754 20.985 1.00 87.25 128 GLU A C 1
ATOM 1045 O O . GLU A 1 128 ? -6.351 -8.731 22.170 1.00 87.25 128 GLU A O 1
ATOM 1050 N N . LEU A 1 129 ? -5.891 -7.640 20.257 1.00 88.81 129 LEU A N 1
ATOM 1051 C CA . LEU A 1 129 ? -6.188 -6.311 20.783 1.00 88.81 129 LEU A CA 1
ATOM 1052 C C . LEU A 1 129 ? -7.660 -6.213 21.200 1.00 88.81 129 LEU A C 1
ATOM 1054 O O . LEU A 1 129 ? -7.953 -5.774 22.310 1.00 88.81 129 LEU A O 1
ATOM 1058 N N . LEU A 1 130 ? -8.579 -6.677 20.351 1.00 89.31 130 LEU A N 1
ATOM 1059 C CA . LEU A 1 130 ? -10.014 -6.665 20.624 1.00 89.31 130 LEU A CA 1
ATOM 1060 C C . LEU A 1 130 ? -10.375 -7.505 21.852 1.00 89.31 130 LEU A C 1
ATOM 1062 O O . LEU A 1 130 ? -11.174 -7.067 22.682 1.00 89.31 130 LEU A O 1
ATOM 1066 N N . LYS A 1 131 ? -9.750 -8.678 22.017 1.00 89.19 131 LYS A N 1
ATOM 1067 C CA . LYS A 1 131 ? -9.908 -9.507 23.224 1.00 89.19 131 LYS A CA 1
ATOM 1068 C C . LYS A 1 131 ? -9.462 -8.755 24.477 1.00 89.19 131 LYS A C 1
ATOM 1070 O O . LYS A 1 131 ? -10.205 -8.707 25.454 1.00 89.19 131 LYS A O 1
ATOM 1075 N N . ARG A 1 132 ? -8.281 -8.130 24.443 1.00 89.25 132 ARG A N 1
ATOM 1076 C CA . ARG A 1 132 ? -7.741 -7.360 25.577 1.00 89.25 132 ARG A CA 1
ATOM 1077 C C . ARG A 1 132 ? -8.610 -6.147 25.918 1.00 89.25 132 ARG A C 1
ATOM 1079 O O . ARG A 1 132 ? -8.851 -5.904 27.096 1.00 89.25 132 ARG A O 1
ATOM 1086 N N . ILE A 1 133 ? -9.119 -5.424 24.918 1.00 89.38 133 ILE A N 1
ATOM 1087 C CA . ILE A 1 133 ? -10.023 -4.289 25.149 1.00 89.38 133 ILE A CA 1
ATOM 1088 C C . ILE A 1 133 ? -11.326 -4.764 25.799 1.00 89.38 133 ILE A C 1
ATOM 1090 O O . ILE A 1 133 ? -11.740 -4.196 26.804 1.00 89.38 133 ILE A O 1
ATOM 1094 N N . ASN A 1 134 ? -11.945 -5.830 25.286 1.00 88.56 134 ASN A N 1
ATOM 1095 C CA . ASN A 1 134 ? -13.181 -6.357 25.867 1.00 88.56 134 ASN A CA 1
ATOM 1096 C C . ASN A 1 134 ? -12.997 -6.817 27.323 1.00 88.56 134 ASN A C 1
ATOM 1098 O O . ASN A 1 134 ? -13.849 -6.518 28.156 1.00 88.56 134 ASN A O 1
ATOM 1102 N N . LEU A 1 135 ? -11.864 -7.449 27.655 1.00 89.75 135 LEU A N 1
ATOM 1103 C CA . LEU A 1 135 ? -11.526 -7.799 29.041 1.00 89.75 135 LEU A CA 1
ATOM 1104 C C . LEU A 1 135 ? -11.407 -6.563 29.947 1.00 89.75 135 LEU A C 1
ATOM 1106 O O . LEU A 1 135 ? -11.845 -6.591 31.096 1.00 89.75 135 LEU A O 1
ATOM 1110 N N . LEU A 1 136 ? -10.823 -5.469 29.449 1.00 87.69 136 LEU A N 1
ATOM 1111 C CA . LEU A 1 136 ? -10.720 -4.217 30.205 1.00 87.69 136 LEU A CA 1
ATOM 1112 C C . LEU A 1 136 ? -12.090 -3.574 30.434 1.00 87.69 136 LEU A C 1
ATOM 1114 O O . LEU A 1 136 ? -12.371 -3.138 31.548 1.00 87.69 136 LEU A O 1
ATOM 1118 N N . VAL A 1 137 ? -12.944 -3.550 29.409 1.00 87.88 137 VAL A N 1
ATOM 1119 C CA . VAL A 1 137 ? -14.313 -3.021 29.506 1.00 87.88 137 VAL A CA 1
ATOM 1120 C C . VAL A 1 137 ? -15.127 -3.813 30.535 1.00 87.88 137 VAL A C 1
ATOM 1122 O O . VAL A 1 137 ? -15.792 -3.225 31.386 1.00 87.88 137 VAL A O 1
ATOM 1125 N N . GLU A 1 138 ? -15.028 -5.142 30.520 1.00 88.00 138 GLU A N 1
ATOM 1126 C CA . GLU A 1 138 ? -15.700 -6.016 31.487 1.00 88.00 138 GLU A CA 1
ATOM 1127 C C . GLU A 1 138 ? -15.182 -5.805 32.919 1.00 88.00 138 GLU A C 1
ATOM 1129 O O . GLU A 1 138 ? -15.957 -5.702 33.877 1.00 88.00 138 GLU A O 1
ATOM 1134 N N . LYS A 1 139 ? -13.863 -5.652 33.079 1.00 88.25 139 LYS A N 1
ATOM 1135 C CA . LYS A 1 139 ? -13.264 -5.353 34.382 1.00 88.25 139 LYS A CA 1
ATOM 1136 C C . LYS A 1 139 ? -13.700 -3.986 34.915 1.00 88.25 139 LYS A C 1
ATOM 1138 O O . LYS A 1 139 ? -13.968 -3.867 36.106 1.00 88.25 139 LYS A O 1
ATOM 1143 N N . HIS A 1 140 ? -13.799 -2.975 34.053 1.00 83.69 140 HIS A N 1
ATOM 1144 C CA . HIS A 1 140 ? -14.249 -1.643 34.451 1.00 83.69 140 HIS A CA 1
ATOM 1145 C C . HIS A 1 140 ? -15.701 -1.665 34.941 1.00 83.69 140 HIS A C 1
ATOM 1147 O O . HIS A 1 140 ? -15.993 -1.149 36.015 1.00 83.69 140 HIS A O 1
ATOM 1153 N N . LYS A 1 141 ? -16.581 -2.374 34.227 1.00 80.81 141 LYS A N 1
ATOM 1154 C CA . LYS A 1 141 ? -17.982 -2.556 34.631 1.00 80.81 141 LYS A CA 1
ATOM 1155 C C . LYS A 1 141 ? -18.154 -3.316 35.942 1.00 80.81 141 LYS A C 1
ATOM 1157 O O . LYS A 1 141 ? -19.032 -2.984 36.729 1.00 80.81 141 LYS A O 1
ATOM 1162 N N . SER A 1 142 ? -17.330 -4.333 36.194 1.00 75.31 142 SER A N 1
ATOM 1163 C CA . SER A 1 142 ? -17.430 -5.130 37.428 1.00 75.31 142 SER A CA 1
ATOM 1164 C C . SER A 1 142 ? -16.954 -4.396 38.687 1.00 75.31 142 SER A C 1
ATOM 1166 O O . SER A 1 142 ? -17.326 -4.800 39.784 1.00 75.31 142 SER A O 1
ATOM 1168 N N . HIS A 1 143 ? -16.150 -3.334 38.553 1.00 71.56 143 HIS A N 1
ATOM 1169 C CA . HIS A 1 143 ? -15.595 -2.575 39.685 1.00 71.56 143 HIS A CA 1
ATOM 1170 C C . HIS A 1 143 ? -16.346 -1.273 40.014 1.00 71.56 143 HIS A C 1
ATOM 1172 O O . HIS A 1 143 ? -15.904 -0.544 40.897 1.00 71.56 143 HIS A O 1
ATOM 1178 N N . GLY A 1 144 ? -17.496 -1.019 39.384 1.00 55.31 144 GLY A N 1
ATOM 1179 C CA . GLY A 1 144 ? -18.482 -0.054 39.875 1.00 55.31 144 GLY A CA 1
ATOM 1180 C C . GLY A 1 144 ? -18.086 1.418 39.749 1.00 55.31 144 GLY A C 1
ATOM 1181 O O . GLY A 1 144 ? -17.654 2.044 40.716 1.00 55.31 144 GLY A O 1
ATOM 1182 N N . LEU A 1 145 ? -18.362 1.970 38.568 1.00 48.91 145 LEU A N 1
ATOM 1183 C CA . LEU A 1 145 ? -19.137 3.204 38.413 1.00 48.91 145 LEU A CA 1
ATOM 1184 C C . LEU A 1 145 ? -20.347 2.871 37.538 1.00 48.91 145 LEU A C 1
ATOM 1186 O O . LEU A 1 145 ? -20.141 2.158 36.529 1.00 48.91 145 LEU A O 1
#

Solvent-accessible surface area (backbone atoms only — not comparable to full-atom values): 8735 Å² total; per-residue (Å²): 134,88,82,80,76,74,59,81,87,75,73,69,51,76,71,44,45,72,56,49,49,59,54,50,51,53,46,51,53,50,51,52,52,45,50,50,52,46,50,60,60,68,48,80,74,71,80,76,62,83,46,97,87,54,82,76,74,84,57,76,80,50,62,76,51,47,73,46,49,60,57,52,46,51,52,50,53,52,51,47,53,49,50,52,54,49,51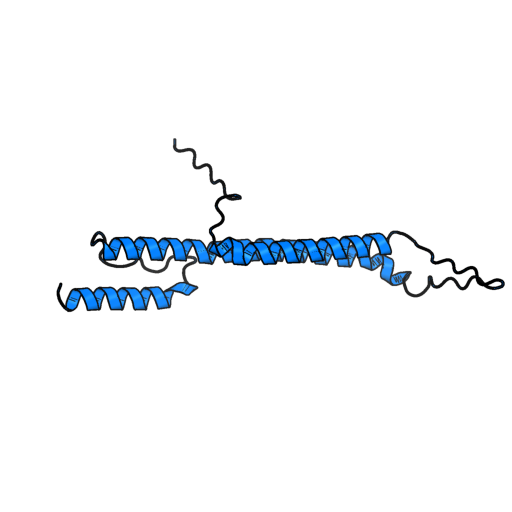,51,54,51,44,53,41,52,52,56,47,51,57,49,52,52,53,44,49,52,35,35,75,70,67,77,40,89,68,65,79,78,77,54,98,60,25,70,92,46,41,69,58,53,53,55,5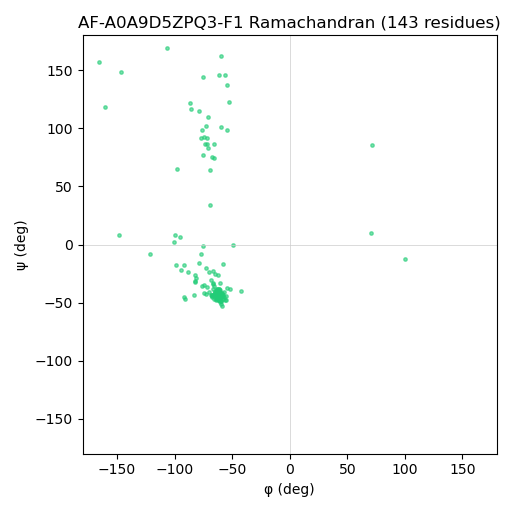0,41,53,50,50,52,52,51,59,74,68,67,123

Mean predicted aligned error: 11.94 Å

Foldseek 3Di:
DDDPPPPVVPPQPPQLCVQQVVLVVVLVVLLVVLVVVLVVLPDPPQVQPCPPPDRPRPCPPSVVVSVCSVVVSVVVNVVSVVSSVVSVVLSCLPVVLVVQQVVQVVCVVVVVDQARDADDVSCVVCRVVRVVVRVVSVVVVVVDD

Secondary structure (DSSP, 8-state):
-------TTT---HHHHHHHHHHHHHHHHHHHHHHHHHHHHHS--------TT------TTTTTTTTTHHHHHHHHHHHHHHHHHHHHHHHHHHHHHHHHHHHHHHHHHTTS-SSPPPP-TT-GGGHHHHHHHHHHHHHHHHT--

=== Feature glossary ===
A reading guide for the features in this record.

Start from the sequence.

  · This is the polypeptide sequence — one letter per residue, N-terminus first. Length ranges from a few dozen residues for small domains to over a thousand for large multi-domain proteins.

Fold it, and you get atomic coordinates and the backbone conformation that goes with them.

  · Structure coordinates are given as an mmCIF _atom_site loop: one row per atom with element, residue name, chain id, sequence number, and x/y/z position in Å. Only the four main-chain atoms per residue are included here; side chains are omitted to keep the record compact.

  · Backbone dihedral angles. Every residue except chain termini has a φ (preceding-C → N → Cα → C) and a ψ (N → Cα → C → next-N). They are reported in degrees following the IUPAC sign convention. Secondary structure is essentially a statement about which (φ, ψ) basin each residue occupies.

  · The SS8 string is DSSP's per-residue secondary-structure call. α-helix (H) means an i→i+4 H-bond ladder; β-strand (E) means the residue participates in a β-sheet; 3₁₀ (G) and π (I) are tighter and wider helices; T/S are turns/bends; '-' is loop.

  · SS3 is a coarse helix/strand/coil call (letters a/b/c) made by the P-SEA algorithm from inter-Cα distances and dihedrals. It is less detailed than DSSP but needs only Cα positions.

Summarize the fold with a handful of shape descriptors and a per-residue structural alphabet.

  · Radius of gyration (Rg) is the root-mean-square distance of Cα atoms from their centroid — a single number for overall size and compactness. A globular domain of N residues has Rg ≈ 2.2·N^0.38 Å; an extended or disordered chain has a much larger Rg. The Cα contact count is the number of residue pairs whose Cα atoms are within 8 Å and are more than four positions apart in sequence — a standard proxy for tertiary packing density. The bounding box is the smallest axis-aligned box enclosing all Cα atoms.

  · The Foldseek 3Di string encodes local tertiary geometry as a 20-letter alphabet — one character per residue — derived from the relative positions of nearby Cα atoms. Unlike the amino-acid sequence, 3Di is a direct function of the 3D structure, so two proteins with the same fold have similar 3Di strings even at low sequence identity.

  · Solvent-accessible surface area (SASA) is the area in Å² traced out by the centre of a 1.4 Å probe sphere (a water molecule) rolled over the protein's van der Waals surface (Shrake–Rupley / Lee–Richards construction). Buried residues have near-zero SASA; fully exposed residues can exceed 200 Å². The total SASA scales roughly with the number of surface residues.

Ask how reliable the model is.

  · pLDDT (predicted Local Distance Difference Test) is AlphaFold's per-residue confidence score, ranging from 0 to 100. Values above 90 indicate high confidence (typically well-packed cores); 70–90 is confident; 50–70 low confidence; below 50 usually means the region is disordered or the prediction is unreliable there. AlphaFold stores pLDDT in the mmCIF B-factor column.

  · B-factor (Debye–Waller factor) reflects atomic displacement in the crystal lattice. It is an experimental observable (units Å²), not a prediction; low values mean the atom is pinned down, high values mean it moves or is heterogeneous across the crystal.

  · Predicted Aligned Error (PAE) is an AlphaFold confidence matrix: entry (i, j) is the expected error in the position of residue j, in ångströms, when the prediction is superimposed on the true structure at residue i. Low PAE within a block of residues means that block is internally rigid and well-predicted; high PAE between two blocks means their relative placement is uncertain even if each block individually is confident.

Place it in context: what it resembles, what it is annotated as, and how it looks.

  · Nearest PDB neighbors are the top structural matches found by Foldseek when searching this structure against the entire Protein Data Bank. Each hit reports a TM-score (0 to 1; >0.5 almost always implies the same fold) and an E-value. These are *structural* homologs — they may share no detectable sequence similarity.

  · Functional annotations link the protein to curated databases. InterPro entries identify conserved domains and families by matching the sequence against member-database signatures (Pfam, PROSITE, CDD, …). Gene Ontology (GO) terms describe molecular function, biological process, and cellular component in a controlled vocabulary. CATH places the structure in a hierarchical fold classification (Class/Architecture/Topology/Homologous-superfamily). The organism is the source species.

  · Three diagnostic plots accompany the record. The Cα contact map visualizes the tertiary structure as a 2D adjacency matrix (8 Å cutoff, sequence-local contacts suppressed). The Ramachandran plot shows the distribution of backbone (φ, ψ) torsions, with points in the α and β basins reflecting secondary structure content. The PAE plot shows AlphaFold's inter-residue confidence as a color matrix.

  · Six rendered views show the 3D structure from the faces of a cube — i.e. along ±x, ±y, ±z. Rendering representation is drawn randomly per protein from cartoon (secondary-structure ribbons), sticks (backbone bonds), or molecular surface; coloring is either N→C rainbow (blue at the N-terminus through red at the C-terminus) or one color per chain.